Protein AF-A0A2N0NDV8-F1 (afdb_monomer_lite)

Organism: NCBI:txid588596

pLDDT: mean 75.27, std 18.71, range [31.16, 94.56]

Radius of gyration: 21.42 Å; chains: 1; bounding box: 31×29×76 Å

Sequence (105 aa):
MKSHPLLALIISIIFSLIAFMSPIEGHTVWIHNKLEWGTWAGVDAITEDGKKITSNWSISHKGFHLTIPDDTSSYYLHFGLISFEEELFDISKRIHLLIFFDRII

Structure (mmCIF, N/CA/C/O backbone):
data_AF-A0A2N0NDV8-F1
#
_entry.id   AF-A0A2N0NDV8-F1
#
loop_
_atom_site.group_PDB
_atom_site.id
_atom_site.type_symbol
_atom_site.label_atom_id
_atom_site.label_alt_id
_atom_site.label_comp_id
_atom_site.label_asym_id
_atom_site.label_entity_id
_atom_site.label_seq_id
_atom_site.pdbx_PDB_ins_code
_atom_site.Cartn_x
_atom_site.Cartn_y
_atom_site.Cartn_z
_atom_site.occupancy
_atom_site.B_iso_or_equiv
_atom_site.auth_seq_id
_atom_site.auth_comp_id
_atom_site.auth_asym_id
_atom_site.auth_atom_id
_atom_site.pdbx_PDB_model_num
ATOM 1 N N . MET A 1 1 ? -5.429 -13.845 50.433 1.00 52.50 1 MET A N 1
ATOM 2 C CA . MET A 1 1 ? -4.326 -13.476 49.516 1.00 52.50 1 MET A CA 1
ATOM 3 C C . MET A 1 1 ? -4.256 -11.958 49.477 1.00 52.50 1 MET A C 1
ATOM 5 O O . MET A 1 1 ? -5.271 -11.345 49.182 1.00 52.50 1 MET A O 1
ATOM 9 N N . LYS A 1 2 ? -3.138 -11.339 49.878 1.00 59.84 2 LYS A N 1
ATOM 10 C CA . LYS A 1 2 ? -3.002 -9.875 49.821 1.00 59.84 2 LYS A CA 1
ATOM 11 C C . LYS A 1 2 ? -2.878 -9.478 48.349 1.00 59.84 2 LYS A C 1
ATOM 13 O O . LYS A 1 2 ? -1.957 -9.935 47.680 1.00 59.84 2 LYS A O 1
ATOM 18 N N . SER A 1 3 ? -3.818 -8.689 47.838 1.00 63.88 3 SER A N 1
ATOM 19 C CA . SER A 1 3 ? -3.697 -8.095 46.508 1.00 63.88 3 SER A CA 1
ATOM 20 C C . SER A 1 3 ? -2.460 -7.201 46.496 1.00 63.88 3 SER A C 1
ATOM 22 O O . SER A 1 3 ? -2.353 -6.309 47.335 1.00 63.88 3 SER A O 1
ATOM 24 N N . HIS A 1 4 ? -1.523 -7.443 45.580 1.00 79.94 4 HIS A N 1
ATOM 25 C CA . HIS A 1 4 ? -0.395 -6.545 45.350 1.00 79.94 4 HIS A CA 1
ATOM 26 C C . HIS A 1 4 ? -0.859 -5.430 44.404 1.00 79.94 4 HIS A C 1
ATOM 28 O O . HIS A 1 4 ? -0.946 -5.674 43.200 1.00 79.94 4 HIS A O 1
ATOM 34 N N . PRO A 1 5 ? -1.166 -4.216 44.900 1.00 82.06 5 PRO A N 1
ATOM 35 C CA . PRO A 1 5 ? -1.696 -3.135 44.064 1.00 82.06 5 PRO A CA 1
ATOM 36 C C . PRO A 1 5 ? -0.733 -2.759 42.928 1.00 82.06 5 PRO A C 1
ATOM 38 O O . PRO A 1 5 ? -1.169 -2.423 41.833 1.00 82.06 5 PRO A O 1
ATOM 41 N N . LEU A 1 6 ? 0.575 -2.915 43.160 1.00 85.69 6 LEU A N 1
ATOM 42 C CA . LEU A 1 6 ? 1.612 -2.734 42.146 1.00 85.69 6 LEU A CA 1
ATOM 43 C C . LEU A 1 6 ? 1.479 -3.735 40.987 1.00 85.69 6 LEU A C 1
ATOM 45 O O . LEU A 1 6 ? 1.608 -3.358 39.828 1.00 85.69 6 LEU A O 1
ATOM 49 N N . LEU A 1 7 ? 1.188 -5.004 41.293 1.00 85.19 7 LEU A N 1
ATOM 50 C CA . LEU A 1 7 ? 1.015 -6.050 40.285 1.00 85.19 7 LEU A CA 1
ATOM 51 C C . LEU A 1 7 ? -0.230 -5.776 39.432 1.00 85.19 7 LEU A C 1
ATOM 53 O O . LEU A 1 7 ? -0.170 -5.874 38.212 1.00 85.19 7 LEU A O 1
ATOM 57 N N . ALA A 1 8 ? -1.336 -5.380 40.067 1.00 87.44 8 ALA A N 1
ATOM 58 C CA . ALA A 1 8 ? -2.566 -5.018 39.364 1.00 87.44 8 ALA A CA 1
ATOM 59 C C . ALA A 1 8 ? -2.364 -3.810 38.430 1.00 87.44 8 ALA A C 1
ATOM 61 O O . ALA A 1 8 ? -2.862 -3.811 37.306 1.00 87.44 8 ALA A O 1
ATOM 62 N N . LEU A 1 9 ? -1.586 -2.813 38.866 1.00 90.75 9 LEU A N 1
ATOM 63 C CA . LEU A 1 9 ? -1.233 -1.654 38.048 1.00 90.75 9 LEU A CA 1
ATOM 64 C C . LEU A 1 9 ? -0.372 -2.046 36.839 1.00 90.75 9 LEU A C 1
ATOM 66 O O . LEU A 1 9 ? -0.686 -1.647 35.723 1.00 90.75 9 LEU A O 1
ATOM 70 N N . ILE A 1 10 ? 0.671 -2.859 37.043 1.00 92.38 10 ILE A N 1
ATOM 71 C CA . ILE A 1 10 ? 1.532 -3.351 35.954 1.00 92.38 10 ILE A CA 1
ATOM 72 C C . ILE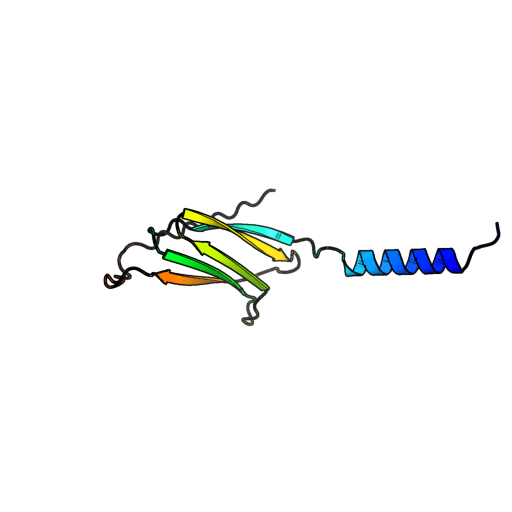 A 1 10 ? 0.703 -4.122 34.921 1.00 92.38 10 ILE A C 1
ATOM 74 O O . ILE A 1 10 ? 0.834 -3.877 33.725 1.00 92.38 10 ILE A O 1
ATOM 78 N N . ILE A 1 11 ? -0.184 -5.010 35.374 1.00 90.38 11 ILE A N 1
ATOM 79 C CA . ILE A 1 11 ? -1.063 -5.784 34.490 1.00 90.38 11 ILE A CA 1
ATOM 80 C C . ILE A 1 11 ? -1.986 -4.853 33.689 1.00 90.38 11 ILE A C 1
ATOM 82 O O . ILE A 1 11 ? -2.095 -5.007 32.476 1.00 90.38 11 ILE A O 1
ATOM 86 N N . SER A 1 12 ? -2.599 -3.856 34.333 1.00 88.50 12 SER A N 1
ATOM 87 C CA . SER A 1 12 ? -3.465 -2.871 33.666 1.00 88.50 12 SER A CA 1
ATOM 88 C C . SER A 1 12 ? -2.724 -2.060 32.592 1.00 88.50 12 SER A C 1
ATOM 90 O O . SER A 1 12 ? -3.243 -1.852 31.493 1.00 88.50 12 SER A O 1
ATOM 92 N N . ILE A 1 13 ? -1.477 -1.662 32.870 1.00 88.75 13 ILE A N 1
ATOM 93 C CA . ILE A 1 13 ? -0.610 -0.963 31.910 1.00 88.75 13 ILE A CA 1
ATOM 94 C C . ILE A 1 13 ? -0.304 -1.866 30.711 1.00 88.75 13 ILE A C 1
ATOM 96 O O . ILE A 1 13 ? -0.463 -1.429 29.575 1.00 88.75 13 ILE A O 1
ATOM 100 N N . ILE A 1 14 ? 0.071 -3.128 30.945 1.00 87.31 14 ILE A N 1
ATOM 101 C CA . ILE A 1 14 ? 0.359 -4.095 29.874 1.00 87.31 14 ILE A CA 1
ATOM 102 C C . ILE A 1 14 ? -0.874 -4.316 28.990 1.00 87.31 14 ILE A C 1
ATOM 104 O O . ILE A 1 14 ? -0.756 -4.247 27.771 1.00 87.31 14 ILE A O 1
ATOM 108 N N . PHE A 1 15 ? -2.060 -4.517 29.573 1.00 83.62 15 PHE A N 1
ATOM 109 C CA . PHE A 1 15 ? -3.298 -4.668 28.799 1.00 83.62 15 PHE A CA 1
ATOM 110 C C . PHE A 1 15 ? -3.641 -3.416 27.988 1.00 83.62 15 PHE A C 1
ATOM 112 O O . PHE A 1 15 ? -4.051 -3.535 26.837 1.00 83.62 15 PHE A O 1
ATOM 119 N N . SER A 1 16 ? -3.429 -2.225 28.550 1.00 82.62 16 SER A N 1
ATOM 120 C CA . SER A 1 16 ? -3.651 -0.960 27.840 1.00 82.62 16 SER A CA 1
ATOM 121 C C . SER A 1 16 ? -2.671 -0.781 26.675 1.00 82.62 16 SER A C 1
ATOM 123 O O . SER A 1 16 ? -3.069 -0.334 25.604 1.00 82.62 16 SER A O 1
ATOM 125 N N . LEU A 1 17 ? -1.407 -1.180 26.854 1.00 76.50 17 LEU A N 1
ATOM 126 C CA . LEU A 1 17 ? -0.395 -1.189 25.794 1.00 76.50 17 LEU A CA 1
ATOM 127 C C . LEU A 1 17 ? -0.728 -2.195 24.694 1.00 76.50 17 LEU A C 1
ATOM 129 O O . LEU A 1 17 ? -0.622 -1.841 23.530 1.00 76.50 17 LEU A O 1
ATOM 133 N N . ILE A 1 18 ? -1.163 -3.409 25.035 1.00 73.38 18 ILE A N 1
ATOM 134 C CA . ILE A 1 18 ? -1.574 -4.419 24.047 1.00 73.38 18 ILE A CA 1
ATOM 135 C C . ILE A 1 18 ? -2.822 -3.963 23.287 1.00 73.38 18 ILE A C 1
ATOM 137 O O . ILE A 1 18 ? -2.881 -4.154 22.083 1.00 73.38 18 ILE A O 1
ATOM 141 N N . ALA A 1 19 ? -3.794 -3.334 23.951 1.00 62.78 19 ALA A N 1
ATOM 142 C CA . ALA A 1 19 ? -4.979 -2.787 23.290 1.00 62.78 19 ALA A CA 1
ATOM 143 C C . ALA A 1 19 ? -4.638 -1.602 22.369 1.00 62.78 19 ALA A C 1
ATOM 145 O O . ALA A 1 19 ? -5.198 -1.486 21.286 1.00 62.78 19 ALA A O 1
ATOM 146 N N . PHE A 1 20 ? -3.690 -0.747 22.768 1.00 62.97 20 PHE A N 1
ATOM 147 C CA . PHE A 1 20 ? -3.200 0.367 21.949 1.00 62.97 20 PHE A CA 1
ATOM 148 C C . PHE A 1 20 ? -2.315 -0.094 20.782 1.00 62.97 20 PHE A C 1
ATOM 150 O O . PHE A 1 20 ? -2.356 0.481 19.701 1.00 62.97 20 PHE A O 1
ATOM 157 N N . MET A 1 21 ? -1.511 -1.133 21.004 1.00 57.72 21 MET A N 1
ATOM 158 C CA . MET A 1 21 ? -0.674 -1.779 19.995 1.00 57.72 21 MET A CA 1
ATOM 159 C C . MET A 1 21 ? -1.408 -2.885 19.246 1.00 57.72 21 MET A C 1
ATOM 161 O O . MET A 1 21 ? -0.765 -3.561 18.442 1.00 57.72 21 MET A O 1
ATOM 165 N N . SER A 1 22 ? -2.704 -3.098 19.519 1.00 48.59 22 SER A N 1
ATOM 166 C CA . SER A 1 22 ? -3.503 -4.063 18.779 1.00 48.59 22 SER A CA 1
ATOM 167 C C . SER A 1 22 ? -3.312 -3.690 17.323 1.00 48.59 22 SER A C 1
ATOM 169 O O . SER A 1 22 ? -3.652 -2.559 16.958 1.00 48.59 22 SER A O 1
ATOM 171 N N . PRO A 1 23 ? -2.702 -4.567 16.507 1.00 54.75 23 PRO A N 1
ATOM 172 C CA . PRO A 1 23 ? -2.656 -4.323 15.087 1.00 54.75 23 PRO A CA 1
ATOM 173 C C . PRO A 1 23 ? -4.106 -4.078 14.706 1.00 54.75 23 PRO A C 1
ATOM 175 O O . PRO A 1 23 ? -4.979 -4.861 15.088 1.00 54.75 23 PRO A O 1
ATOM 178 N N . ILE A 1 24 ? -4.382 -2.953 14.058 1.00 57.25 24 ILE A N 1
ATOM 179 C CA . ILE A 1 24 ? -5.622 -2.867 13.307 1.00 57.25 24 ILE A CA 1
ATOM 180 C C . ILE A 1 24 ? -5.491 -4.040 12.340 1.00 57.25 24 ILE A C 1
ATOM 182 O O . ILE A 1 24 ? -4.579 -4.035 11.508 1.00 57.25 24 ILE A O 1
ATOM 186 N N . GLU A 1 25 ? -6.256 -5.109 12.589 1.00 69.06 25 GLU A N 1
ATOM 187 C CA . GLU A 1 25 ? -6.278 -6.264 11.703 1.00 69.06 25 GLU A CA 1
ATOM 188 C C . GLU A 1 25 ? -6.529 -5.708 10.302 1.00 69.06 25 GLU A C 1
ATOM 190 O O . GLU A 1 25 ? -7.307 -4.769 10.101 1.00 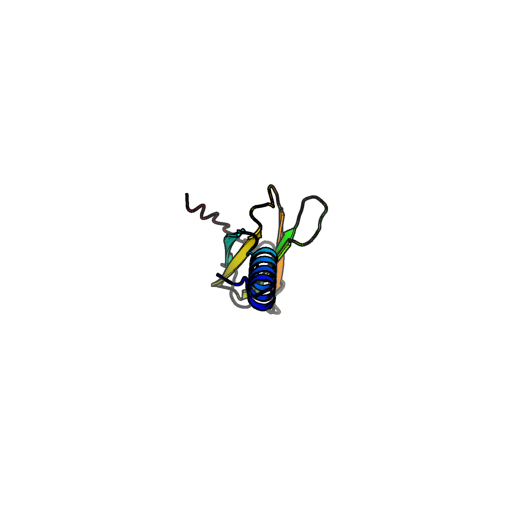69.06 25 GLU A O 1
ATOM 195 N N . GLY A 1 26 ? -5.688 -6.138 9.377 1.00 77.19 26 GLY A N 1
ATOM 196 C CA . GLY A 1 26 ? -5.612 -5.557 8.059 1.00 77.19 26 GLY A CA 1
ATOM 197 C C . GLY A 1 26 ? -5.208 -6.630 7.079 1.00 77.19 26 GLY A C 1
ATOM 198 O O . GLY A 1 26 ? -4.330 -7.453 7.356 1.00 77.19 26 GLY A O 1
ATOM 199 N N . HIS A 1 27 ? -5.838 -6.612 5.918 1.00 84.94 27 HIS A N 1
ATOM 200 C CA . HIS A 1 27 ? -5.505 -7.491 4.816 1.00 84.94 27 HIS A CA 1
ATOM 201 C C . HIS A 1 27 ? -4.414 -6.878 3.939 1.00 84.94 27 HIS A C 1
ATOM 203 O O . HIS A 1 27 ? -4.200 -5.662 3.888 1.00 84.94 27 HIS A O 1
ATOM 209 N N . THR A 1 28 ? -3.699 -7.739 3.222 1.00 88.25 28 THR A N 1
ATOM 210 C CA . THR A 1 28 ? -2.683 -7.312 2.265 1.00 88.25 28 THR A CA 1
ATOM 211 C C . THR A 1 28 ? -3.208 -7.411 0.840 1.00 88.25 28 THR A C 1
ATOM 213 O O . THR A 1 28 ? -3.861 -8.376 0.453 1.00 88.25 28 THR A O 1
ATOM 216 N N . VAL A 1 29 ? -2.898 -6.399 0.036 1.00 85.12 29 VAL A N 1
ATOM 217 C CA . VAL A 1 29 ? -3.123 -6.393 -1.411 1.00 85.12 29 VAL A CA 1
ATOM 218 C C . VAL A 1 29 ? -1.767 -6.480 -2.087 1.00 85.12 29 VAL A C 1
ATOM 220 O O . VAL A 1 29 ? -0.904 -5.627 -1.871 1.00 85.12 29 VAL A O 1
ATOM 223 N N . TRP A 1 30 ? -1.562 -7.512 -2.899 1.00 90.31 30 TRP A N 1
ATOM 224 C CA . TRP A 1 30 ? -0.317 -7.694 -3.632 1.00 90.31 30 TRP A CA 1
ATOM 225 C C . TRP A 1 30 ? -0.372 -7.003 -4.997 1.00 90.31 30 TRP A C 1
ATOM 227 O O . TRP A 1 30 ? -1.187 -7.328 -5.861 1.00 90.31 30 TRP A O 1
ATOM 237 N N . ILE A 1 31 ? 0.526 -6.044 -5.204 1.00 86.25 31 ILE A N 1
ATOM 238 C CA . ILE A 1 31 ? 0.667 -5.310 -6.457 1.00 86.25 31 ILE A CA 1
ATOM 239 C C . ILE A 1 31 ? 1.815 -5.920 -7.253 1.00 86.25 31 ILE A C 1
ATOM 241 O O . ILE A 1 31 ? 2.979 -5.870 -6.850 1.00 86.25 31 ILE A O 1
ATOM 245 N N . HIS A 1 32 ? 1.498 -6.473 -8.422 1.00 86.19 32 HIS A N 1
ATOM 246 C CA . HIS A 1 32 ? 2.505 -6.953 -9.361 1.00 86.19 32 HIS A CA 1
ATOM 247 C C . HIS A 1 32 ? 2.984 -5.810 -10.259 1.00 86.19 32 HIS A C 1
ATOM 249 O O . HIS A 1 32 ? 2.278 -5.402 -11.181 1.00 86.19 32 HIS A O 1
ATOM 255 N N . ASN A 1 33 ? 4.219 -5.349 -10.065 1.00 83.75 33 ASN A N 1
ATOM 256 C CA . ASN A 1 33 ? 4.860 -4.461 -11.028 1.00 83.75 33 ASN A CA 1
ATOM 257 C C . ASN A 1 33 ? 5.465 -5.287 -12.173 1.00 83.75 33 ASN A C 1
ATOM 259 O O . ASN A 1 33 ? 6.511 -5.916 -12.016 1.00 83.75 33 ASN A O 1
ATOM 263 N N . LYS A 1 34 ? 4.793 -5.309 -13.325 1.00 85.50 34 LYS A N 1
ATOM 264 C CA . LYS A 1 34 ? 5.260 -5.981 -14.553 1.00 85.50 34 LYS A CA 1
ATOM 265 C C . LYS A 1 34 ? 5.697 -4.995 -15.637 1.00 85.50 34 LYS A C 1
ATOM 267 O O . LYS A 1 34 ? 5.731 -5.363 -16.806 1.00 85.50 34 LYS A O 1
ATOM 272 N N . LEU A 1 35 ? 5.961 -3.753 -15.251 1.00 81.00 35 LEU A N 1
ATOM 273 C CA . LEU A 1 35 ? 6.379 -2.707 -16.172 1.00 81.00 35 LEU A CA 1
ATOM 274 C C . LEU A 1 35 ? 7.783 -2.984 -16.707 1.00 81.00 35 LEU A C 1
ATOM 276 O O . LEU A 1 35 ? 8.523 -3.782 -16.131 1.00 81.00 35 LEU A O 1
ATOM 280 N N . GLU A 1 36 ? 8.110 -2.311 -17.808 1.00 81.12 36 GLU A N 1
ATOM 281 C CA . GLU A 1 36 ? 9.400 -2.417 -18.488 1.00 81.12 36 GLU A CA 1
ATOM 282 C C . GLU A 1 36 ? 10.572 -2.088 -17.558 1.00 81.12 36 GLU A C 1
ATOM 284 O O . GLU A 1 36 ? 10.429 -1.341 -16.583 1.00 81.12 36 GLU A O 1
ATOM 289 N N . TRP A 1 37 ? 11.744 -2.642 -17.867 1.00 81.31 37 TRP A N 1
ATOM 290 C CA . TRP A 1 37 ? 12.970 -2.383 -17.115 1.00 81.31 37 TRP A CA 1
ATOM 291 C C . TRP A 1 37 ? 13.269 -0.883 -17.002 1.00 81.31 37 TRP A C 1
ATOM 293 O O . TRP A 1 37 ? 12.961 -0.102 -17.891 1.00 81.31 37 TRP A O 1
ATOM 303 N N . GLY A 1 38 ? 13.855 -0.469 -15.875 1.00 79.38 38 GLY A N 1
ATOM 304 C CA . GLY A 1 38 ? 14.184 0.943 -15.636 1.00 79.38 38 GLY A CA 1
ATOM 305 C C . GLY A 1 38 ? 13.001 1.805 -15.178 1.00 79.38 38 GLY A C 1
ATOM 306 O O . GLY A 1 38 ? 13.183 2.992 -14.903 1.00 79.38 38 GLY A O 1
ATOM 307 N N . THR A 1 39 ? 11.811 1.216 -15.020 1.00 78.62 39 THR A N 1
ATOM 308 C CA . THR A 1 39 ? 10.631 1.899 -14.476 1.00 78.62 39 THR A CA 1
ATOM 309 C C . THR A 1 39 ? 10.429 1.625 -12.989 1.00 78.62 39 THR A C 1
ATOM 311 O O . THR A 1 39 ? 10.804 0.579 -12.452 1.00 78.62 39 THR A O 1
ATOM 314 N N . TRP A 1 40 ? 9.837 2.592 -12.299 1.00 85.62 40 TRP A N 1
ATOM 315 C CA . TRP A 1 40 ? 9.430 2.514 -10.902 1.00 85.62 40 TRP A CA 1
ATOM 316 C C . TRP A 1 40 ? 7.935 2.780 -10.831 1.00 85.62 40 TRP A C 1
ATOM 318 O O . TRP A 1 40 ? 7.442 3.722 -11.453 1.00 85.62 40 TRP A O 1
ATOM 328 N N . ALA A 1 41 ? 7.218 1.966 -10.062 1.00 86.31 41 ALA A N 1
ATOM 329 C CA . ALA A 1 41 ? 5.792 2.147 -9.840 1.00 86.31 41 ALA A CA 1
ATOM 330 C C . ALA A 1 41 ? 5.483 2.213 -8.354 1.00 86.31 41 ALA A C 1
ATOM 332 O O . ALA A 1 41 ? 5.948 1.378 -7.574 1.00 86.31 41 ALA A O 1
ATOM 333 N N . GLY A 1 42 ? 4.674 3.199 -7.990 1.00 89.94 42 GLY A N 1
ATOM 334 C CA . GLY A 1 42 ? 4.127 3.376 -6.657 1.00 89.94 42 GLY A CA 1
ATOM 335 C C . GLY A 1 42 ? 2.612 3.322 -6.684 1.00 89.94 42 GLY A C 1
ATOM 336 O O . GLY A 1 42 ? 1.980 3.671 -7.683 1.00 89.94 42 GLY A O 1
ATOM 337 N N . VAL A 1 43 ? 2.036 2.879 -5.575 1.00 90.75 43 VAL A N 1
ATOM 338 C CA . VAL A 1 43 ? 0.595 2.928 -5.357 1.00 90.75 43 VAL A CA 1
ATOM 339 C C . VAL A 1 43 ? 0.319 3.565 -4.013 1.00 90.75 43 VAL A C 1
ATOM 341 O O . VAL A 1 43 ? 0.875 3.142 -2.998 1.00 90.75 43 VAL A O 1
ATOM 344 N N . ASP A 1 44 ? -0.572 4.548 -4.023 1.00 92.88 44 ASP A N 1
ATOM 345 C CA . ASP A 1 44 ? -1.216 5.077 -2.831 1.00 92.88 44 ASP A CA 1
ATOM 346 C C . ASP A 1 44 ? -2.616 4.465 -2.719 1.00 92.88 44 ASP A C 1
ATOM 348 O O . ASP A 1 44 ? -3.411 4.541 -3.658 1.00 92.88 44 ASP A O 1
ATOM 352 N N . ALA A 1 45 ? -2.936 3.878 -1.568 1.00 92.19 45 ALA A N 1
ATOM 353 C CA . ALA A 1 45 ? -4.321 3.598 -1.212 1.00 92.19 45 ALA A CA 1
ATOM 354 C C . ALA A 1 45 ? -4.904 4.850 -0.556 1.00 92.19 45 ALA A C 1
ATOM 356 O O . ALA A 1 45 ? -4.321 5.372 0.401 1.00 92.19 45 ALA A O 1
ATOM 357 N N . ILE A 1 46 ? -6.030 5.337 -1.068 1.00 93.56 46 ILE A N 1
ATOM 358 C CA . ILE A 1 46 ? -6.686 6.552 -0.584 1.00 93.56 46 ILE A CA 1
ATOM 359 C C . ILE A 1 46 ? -8.164 6.293 -0.289 1.00 93.56 46 ILE A C 1
ATOM 361 O O . ILE A 1 46 ? -8.819 5.516 -0.980 1.00 93.56 46 ILE A O 1
ATOM 365 N N . THR A 1 47 ? -8.697 6.947 0.732 1.00 90.62 47 THR A N 1
ATOM 366 C CA . THR A 1 47 ? -10.131 6.961 1.041 1.00 90.62 47 THR A CA 1
ATOM 367 C C . THR A 1 47 ? -10.915 7.751 -0.010 1.00 90.62 47 THR A C 1
ATOM 369 O O . THR A 1 47 ? -10.346 8.479 -0.827 1.00 90.62 47 THR A O 1
ATOM 372 N N . GLU A 1 48 ? -12.245 7.658 0.030 1.00 87.75 48 GLU A N 1
ATOM 373 C CA . GLU A 1 48 ? -13.113 8.411 -0.885 1.00 87.75 48 GLU A CA 1
ATOM 374 C C . GLU A 1 48 ? -12.992 9.936 -0.738 1.00 87.75 48 GLU A C 1
ATOM 376 O O . GLU A 1 48 ? -13.125 10.658 -1.724 1.00 87.75 48 GLU A O 1
ATOM 381 N N . ASP A 1 49 ? -12.671 10.431 0.461 1.00 90.88 49 ASP A N 1
ATOM 382 C CA . ASP A 1 49 ? -12.377 11.848 0.723 1.00 90.88 49 ASP A CA 1
ATOM 383 C C . ASP A 1 49 ? -10.922 12.242 0.390 1.00 90.88 49 ASP A C 1
ATOM 385 O O . ASP A 1 49 ? -10.499 13.362 0.676 1.00 90.88 49 ASP A O 1
ATOM 389 N N . GLY A 1 50 ? -10.153 11.340 -0.230 1.00 87.50 50 GLY A N 1
ATOM 390 C CA . GLY A 1 50 ? -8.807 11.598 -0.746 1.00 87.50 50 GLY A CA 1
ATOM 391 C C . GLY A 1 50 ? -7.688 11.519 0.293 1.00 87.50 50 GLY A C 1
ATOM 392 O O . GLY A 1 50 ? -6.561 11.928 0.004 1.00 87.50 50 GLY A O 1
ATOM 393 N N . LYS A 1 51 ? -7.948 11.005 1.500 1.00 91.31 51 LYS A N 1
ATOM 394 C CA . LYS A 1 51 ? -6.905 10.816 2.516 1.00 91.31 51 LYS A CA 1
ATOM 395 C C . LYS A 1 51 ? -6.104 9.560 2.227 1.00 91.31 51 LYS A C 1
ATOM 397 O O . LYS A 1 51 ? -6.647 8.500 1.937 1.00 91.31 51 LYS A O 1
ATOM 402 N N . LYS A 1 52 ? -4.788 9.669 2.368 1.00 92.69 52 LYS A N 1
ATOM 403 C CA . LYS A 1 52 ? -3.873 8.543 2.208 1.00 92.69 52 LYS A CA 1
ATOM 404 C C . LYS A 1 52 ? -4.000 7.562 3.372 1.00 92.69 52 LYS A C 1
ATOM 406 O O . LYS A 1 52 ? -3.845 7.951 4.526 1.00 92.69 52 LYS A O 1
ATOM 411 N N . ILE A 1 53 ? -4.234 6.298 3.036 1.00 92.50 53 ILE A N 1
ATOM 412 C CA . ILE A 1 53 ? -4.278 5.159 3.958 1.00 92.50 53 ILE A CA 1
ATOM 413 C C . ILE A 1 53 ? -2.875 4.567 4.078 1.00 92.50 53 ILE A C 1
ATOM 415 O O . ILE A 1 53 ? -2.296 4.503 5.157 1.00 92.50 53 ILE A O 1
ATOM 419 N N . THR A 1 54 ? -2.303 4.158 2.945 1.00 92.62 54 THR A N 1
ATOM 420 C CA . THR A 1 54 ? -0.977 3.539 2.875 1.00 92.62 54 THR A CA 1
ATOM 421 C C . THR A 1 54 ? -0.347 3.784 1.511 1.00 92.62 54 THR A C 1
ATOM 423 O O . THR A 1 54 ? -1.010 4.229 0.572 1.00 92.62 54 THR A O 1
ATOM 426 N N . SER A 1 55 ? 0.944 3.499 1.394 1.00 93.75 55 SER A N 1
ATOM 427 C CA . SER A 1 55 ? 1.634 3.506 0.112 1.00 93.75 55 SER A CA 1
ATOM 428 C C . SER A 1 55 ? 2.827 2.597 0.101 1.00 93.75 55 SER A C 1
ATOM 430 O O . SER A 1 55 ? 3.538 2.490 1.102 1.00 93.75 55 SER A O 1
ATOM 432 N N . ASN A 1 56 ? 3.112 2.053 -1.067 1.00 94.56 56 ASN A N 1
ATOM 433 C CA . ASN A 1 56 ? 4.336 1.320 -1.299 1.00 94.56 56 ASN A CA 1
ATOM 434 C C . ASN A 1 56 ? 4.699 1.385 -2.785 1.00 94.56 56 ASN A C 1
ATOM 436 O O . ASN A 1 56 ? 3.905 1.836 -3.615 1.00 94.56 56 ASN A O 1
ATOM 440 N N . TRP A 1 57 ? 5.921 0.997 -3.115 1.00 93.38 57 TRP A N 1
ATOM 441 C CA . TRP A 1 57 ? 6.444 1.083 -4.468 1.00 93.38 57 TRP A CA 1
ATOM 442 C C . TRP A 1 57 ? 7.481 -0.003 -4.722 1.00 93.38 57 TRP A C 1
ATOM 444 O O . TRP A 1 57 ? 7.975 -0.672 -3.814 1.00 93.38 57 TRP A O 1
ATOM 454 N N . SER A 1 58 ? 7.811 -0.185 -5.991 1.00 92.00 58 SER A N 1
ATOM 455 C CA . SER A 1 58 ? 8.861 -1.099 -6.423 1.00 92.00 58 SER A CA 1
ATOM 456 C C . SER A 1 58 ? 9.431 -0.682 -7.771 1.00 92.00 58 SER A C 1
ATOM 458 O O . SER A 1 58 ? 8.771 -0.013 -8.569 1.00 92.00 58 SER A O 1
ATOM 460 N N . ILE A 1 59 ? 10.647 -1.139 -8.044 1.00 90.00 59 ILE A N 1
ATOM 461 C CA . ILE A 1 59 ? 11.192 -1.153 -9.398 1.00 90.00 59 ILE A CA 1
ATOM 462 C C . ILE A 1 59 ? 10.512 -2.245 -10.242 1.00 90.00 59 ILE A C 1
ATOM 464 O O . ILE A 1 59 ? 9.983 -3.222 -9.706 1.00 90.00 59 ILE A O 1
ATOM 468 N N . SER A 1 60 ? 10.542 -2.082 -11.561 1.00 85.56 60 SER A N 1
ATOM 469 C CA . SER A 1 60 ? 10.092 -3.042 -12.573 1.00 85.56 60 SER A CA 1
ATOM 470 C C . SER A 1 60 ? 10.384 -4.501 -12.209 1.00 85.56 60 SER A C 1
ATOM 472 O O . SER A 1 60 ? 11.486 -4.842 -11.767 1.00 85.56 60 SER A O 1
ATOM 474 N N . HIS A 1 61 ? 9.405 -5.377 -12.440 1.00 86.88 61 HIS A N 1
ATOM 475 C CA . HIS A 1 61 ? 9.468 -6.820 -12.174 1.00 86.88 61 HIS A CA 1
ATOM 476 C C . HIS A 1 61 ? 9.622 -7.222 -10.695 1.00 86.88 61 HIS A C 1
ATOM 478 O O . HIS A 1 61 ? 9.877 -8.394 -10.397 1.00 86.88 61 HIS A O 1
ATOM 484 N N . LYS A 1 62 ? 9.431 -6.294 -9.750 1.00 90.88 62 LYS A N 1
ATOM 485 C CA . LYS A 1 62 ? 9.322 -6.583 -8.312 1.00 90.88 62 LYS A CA 1
ATOM 486 C C . LYS A 1 62 ? 7.916 -6.240 -7.832 1.00 90.88 62 LYS A C 1
ATOM 488 O O . LYS A 1 62 ? 7.445 -5.150 -8.077 1.00 90.88 62 LYS A O 1
ATOM 493 N N . GLY A 1 63 ? 7.216 -7.155 -7.169 1.00 87.88 63 GLY A N 1
ATOM 494 C CA . GLY A 1 63 ? 5.926 -6.819 -6.556 1.00 87.88 63 GLY A CA 1
ATOM 495 C C . GLY A 1 63 ? 6.086 -6.200 -5.167 1.00 87.88 63 GLY A C 1
ATOM 496 O O . GLY A 1 63 ? 7.176 -6.229 -4.591 1.00 87.88 63 GLY A O 1
ATOM 497 N N . PHE A 1 64 ? 4.995 -5.672 -4.619 1.00 90.44 64 PHE A N 1
ATOM 498 C CA . PHE A 1 64 ? 4.940 -5.160 -3.249 1.00 90.44 64 PHE A CA 1
ATOM 499 C C . PHE A 1 64 ? 3.546 -5.319 -2.639 1.00 90.44 64 PHE A C 1
ATOM 501 O O . PHE A 1 64 ? 2.545 -5.357 -3.350 1.00 90.44 64 PHE A O 1
ATOM 508 N N . HIS A 1 65 ? 3.484 -5.401 -1.309 1.00 91.00 65 HIS A N 1
ATOM 509 C CA . HIS A 1 65 ? 2.221 -5.444 -0.574 1.00 91.00 65 HIS A CA 1
ATOM 510 C C . HIS A 1 65 ? 1.811 -4.037 -0.134 1.00 91.00 65 HIS A C 1
ATOM 512 O O . HIS A 1 65 ? 2.650 -3.250 0.319 1.00 91.00 65 HIS A O 1
ATOM 518 N N . LE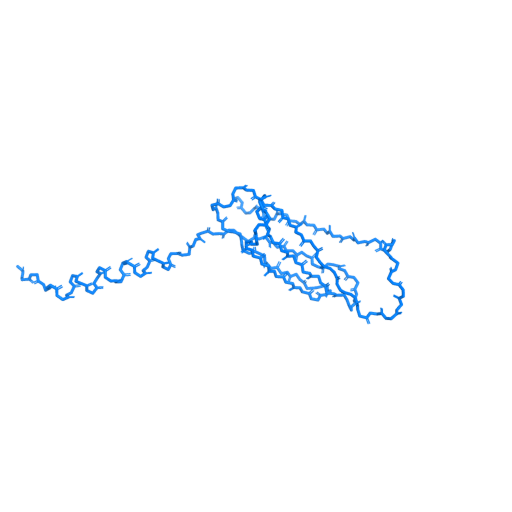U A 1 66 ? 0.516 -3.757 -0.218 1.00 89.88 66 LEU A N 1
ATOM 519 C CA . LEU A 1 66 ? -0.153 -2.694 0.522 1.00 89.88 66 LEU A CA 1
ATOM 520 C C . LEU A 1 66 ? -0.916 -3.331 1.679 1.00 89.88 66 LEU A C 1
ATOM 522 O O . LEU A 1 66 ? -1.643 -4.295 1.462 1.00 89.88 66 LEU A O 1
ATOM 526 N N . THR A 1 67 ? -0.763 -2.798 2.885 1.00 90.44 67 THR A N 1
ATOM 527 C CA . THR A 1 67 ? -1.559 -3.219 4.045 1.00 90.44 67 THR A CA 1
ATOM 528 C C . THR A 1 67 ? -2.741 -2.275 4.193 1.00 90.44 67 THR A C 1
ATOM 530 O O . THR A 1 67 ? -2.538 -1.078 4.408 1.00 90.44 67 THR A O 1
ATOM 533 N N . ILE A 1 68 ? -3.952 -2.807 4.060 1.00 88.62 68 ILE A N 1
ATOM 534 C CA . ILE A 1 68 ? -5.201 -2.060 4.184 1.00 88.62 68 ILE A CA 1
ATOM 535 C C . ILE A 1 68 ? -5.846 -2.416 5.528 1.00 88.62 68 ILE A C 1
ATOM 537 O O . ILE A 1 68 ? -6.043 -3.599 5.793 1.00 88.62 68 ILE A O 1
ATOM 541 N N . PRO A 1 69 ? -6.172 -1.428 6.373 1.00 89.00 69 PRO A N 1
ATOM 542 C CA . PRO A 1 69 ? -6.948 -1.656 7.590 1.00 89.00 69 PRO A CA 1
ATOM 543 C C . PRO A 1 69 ? -8.311 -2.304 7.289 1.00 89.00 69 PRO A C 1
ATOM 545 O O . PRO A 1 69 ? -8.997 -1.874 6.361 1.00 89.00 69 PRO A O 1
ATOM 548 N N . ASP A 1 70 ? -8.743 -3.301 8.065 1.00 84.88 70 ASP A N 1
ATOM 549 C CA . ASP A 1 70 ? -10.015 -4.006 7.814 1.00 84.88 70 ASP A CA 1
ATOM 550 C C . ASP A 1 70 ? -11.260 -3.144 8.083 1.00 84.88 70 ASP A C 1
ATOM 552 O O . ASP A 1 70 ? -12.344 -3.437 7.578 1.00 84.88 70 ASP A O 1
ATOM 556 N N . ASP A 1 71 ? -11.114 -2.041 8.821 1.00 85.56 71 ASP A N 1
ATOM 557 C CA . ASP A 1 71 ? -12.159 -1.026 8.992 1.00 85.56 71 ASP A CA 1
ATOM 558 C C . ASP A 1 71 ? -12.332 -0.119 7.754 1.00 85.56 71 ASP A C 1
ATOM 560 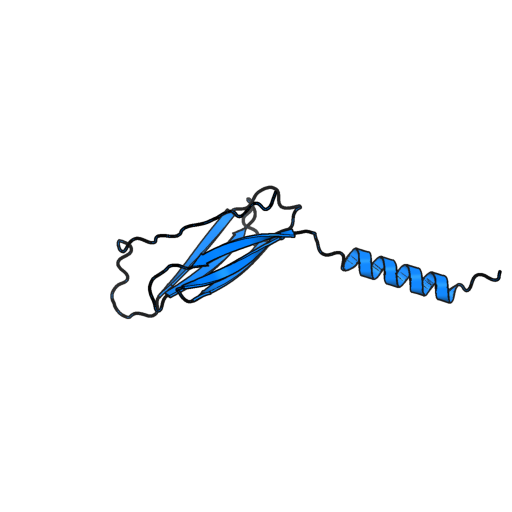O O . ASP A 1 71 ? -13.287 0.662 7.671 1.00 85.56 71 ASP A O 1
ATOM 564 N N . THR A 1 72 ? -11.463 -0.254 6.747 1.00 85.38 72 THR A N 1
ATOM 565 C CA . THR A 1 72 ? -11.570 0.456 5.469 1.00 85.38 72 THR A CA 1
ATOM 566 C C . THR A 1 72 ? -12.496 -0.299 4.512 1.00 85.38 72 THR A C 1
ATOM 568 O O . THR A 1 72 ? -12.078 -1.185 3.768 1.00 85.38 72 THR A O 1
ATOM 571 N N . SER A 1 73 ? -13.775 0.088 4.500 1.00 81.75 73 SER A N 1
ATOM 572 C CA . SER A 1 73 ? -14.799 -0.541 3.645 1.00 81.75 73 SER A CA 1
ATOM 573 C C . SER A 1 73 ? -14.608 -0.312 2.136 1.00 81.75 73 SER A C 1
ATOM 575 O O . SER A 1 73 ? -14.870 -1.216 1.340 1.00 81.75 73 SER A O 1
ATOM 577 N N . SER A 1 74 ? -14.142 0.873 1.735 1.00 87.44 74 SER A N 1
ATOM 578 C CA . SER A 1 74 ? -13.840 1.235 0.348 1.00 87.44 74 SER A CA 1
ATOM 579 C C . SER A 1 74 ? -12.601 2.130 0.280 1.00 87.44 74 SER A C 1
ATOM 581 O O . SER A 1 74 ? -12.341 2.950 1.162 1.00 87.44 74 SER A O 1
ATOM 583 N N . TYR A 1 75 ? -11.810 1.952 -0.776 1.00 89.94 75 TYR A N 1
ATOM 584 C CA . TYR A 1 75 ? -10.634 2.764 -1.069 1.00 89.94 75 TYR A CA 1
ATOM 585 C C . TYR A 1 75 ? -10.357 2.768 -2.573 1.00 89.94 75 TYR A C 1
ATOM 587 O O . TYR A 1 75 ? -10.743 1.853 -3.304 1.00 89.94 75 TYR A O 1
ATOM 595 N N . TYR A 1 76 ? -9.647 3.792 -3.029 1.00 90.38 76 TYR A N 1
ATOM 596 C CA . TYR A 1 76 ? -9.099 3.884 -4.375 1.00 90.38 76 TYR A CA 1
ATOM 597 C C . TYR A 1 76 ? -7.604 3.576 -4.354 1.00 90.38 76 TYR A C 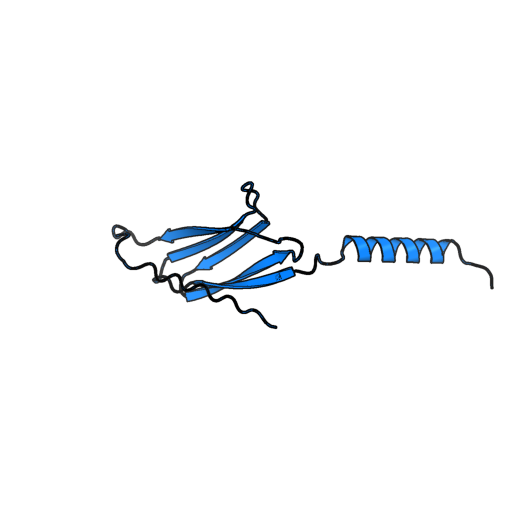1
ATOM 599 O O . TYR A 1 76 ? -6.906 3.884 -3.388 1.00 90.38 76 TYR A O 1
ATOM 607 N N . LEU A 1 77 ? -7.105 2.992 -5.442 1.00 91.19 77 LEU A N 1
ATOM 608 C CA . LEU A 1 77 ? -5.676 2.823 -5.680 1.00 91.19 77 LEU A CA 1
ATOM 609 C C . LEU A 1 77 ? -5.230 3.848 -6.720 1.00 91.19 77 LEU A C 1
ATOM 611 O O . LEU A 1 77 ? -5.680 3.814 -7.866 1.00 91.19 77 LEU A O 1
ATOM 615 N N . HIS A 1 78 ? -4.353 4.760 -6.318 1.00 89.75 78 HIS A N 1
ATOM 616 C CA . HIS A 1 78 ? -3.767 5.764 -7.194 1.00 89.75 78 HIS A CA 1
ATOM 617 C C . HIS A 1 78 ? -2.359 5.329 -7.607 1.00 89.75 78 HIS A C 1
ATOM 619 O O . HIS A 1 78 ? -1.507 5.086 -6.755 1.00 89.75 78 HIS A O 1
ATOM 625 N N . PHE A 1 79 ? -2.128 5.204 -8.915 1.00 85.50 79 PHE A N 1
ATOM 626 C CA . PHE A 1 79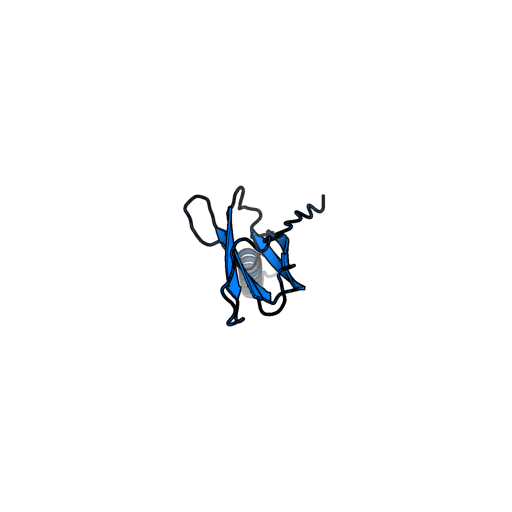 ? -0.896 4.656 -9.481 1.00 85.50 79 PHE A CA 1
ATOM 627 C C . PHE A 1 79 ? 0.021 5.775 -9.976 1.00 85.50 79 PHE A C 1
ATOM 629 O O . PHE A 1 79 ? -0.368 6.568 -10.831 1.00 85.50 79 PHE A O 1
ATOM 636 N N . GLY A 1 80 ? 1.250 5.804 -9.466 1.00 82.62 80 GLY A N 1
ATOM 637 C CA . GLY A 1 80 ? 2.320 6.684 -9.928 1.00 82.62 80 GLY A CA 1
ATOM 638 C C . GLY A 1 80 ? 3.400 5.898 -10.666 1.00 82.62 80 GLY A C 1
ATOM 639 O O . GLY A 1 80 ? 3.771 4.804 -10.238 1.00 82.62 80 GLY A O 1
ATOM 640 N N . LEU A 1 81 ? 3.920 6.465 -11.756 1.00 82.44 81 LEU A N 1
ATOM 641 C CA . LEU A 1 81 ? 4.963 5.860 -12.582 1.00 82.44 81 LEU A CA 1
ATOM 642 C C . LEU A 1 81 ? 6.117 6.841 -12.800 1.00 82.44 81 LEU A C 1
ATOM 644 O O . LEU A 1 81 ? 5.886 8.004 -13.126 1.00 82.44 81 LEU A O 1
ATOM 648 N N . ILE A 1 82 ? 7.349 6.356 -12.669 1.00 74.94 82 ILE A N 1
ATOM 649 C CA . ILE A 1 82 ? 8.569 7.083 -13.033 1.00 74.94 82 ILE A CA 1
ATOM 650 C C . ILE A 1 82 ? 9.386 6.191 -13.972 1.00 74.94 82 ILE A C 1
ATOM 652 O O . ILE A 1 82 ? 9.567 5.006 -13.694 1.00 74.94 82 ILE A O 1
ATOM 656 N N . SER A 1 83 ? 9.882 6.755 -15.072 1.00 70.31 83 SER A N 1
ATOM 657 C CA . SER A 1 83 ? 10.843 6.100 -15.964 1.00 70.31 83 SER A CA 1
ATOM 658 C C . SER A 1 83 ? 12.124 6.918 -16.021 1.00 70.31 83 SER A C 1
ATOM 660 O O . SER A 1 83 ? 12.067 8.148 -16.027 1.00 70.31 83 SER A O 1
ATOM 662 N N . PHE A 1 84 ? 13.263 6.232 -16.055 1.00 63.91 84 PHE A N 1
ATOM 663 C CA . PHE A 1 84 ? 14.586 6.851 -16.152 1.00 63.91 84 PHE A CA 1
ATOM 664 C C . PHE A 1 84 ? 15.238 6.665 -17.533 1.00 63.91 84 PHE A C 1
ATOM 666 O O . PHE A 1 84 ? 16.384 7.067 -17.715 1.00 63.91 84 PHE A O 1
ATOM 673 N N . GLU A 1 85 ? 14.535 6.076 -18.507 1.00 58.91 85 GLU A N 1
ATOM 674 C CA . GLU A 1 85 ? 15.013 6.008 -19.893 1.00 58.91 85 GLU A CA 1
ATOM 675 C C . GLU A 1 85 ? 14.789 7.348 -20.614 1.00 58.91 85 GLU A C 1
ATOM 677 O O . GLU A 1 85 ? 13.680 7.878 -20.636 1.00 58.91 85 GLU A O 1
ATOM 682 N N . GLU A 1 86 ? 15.858 7.891 -21.210 1.00 49.47 86 GLU A N 1
ATOM 683 C CA . GLU A 1 86 ? 15.864 9.135 -22.004 1.00 49.47 86 GLU A CA 1
ATOM 684 C C . GLU A 1 86 ? 15.084 9.032 -23.330 1.00 49.47 86 GLU A C 1
ATOM 686 O O . GLU A 1 86 ? 14.926 10.029 -24.037 1.00 49.47 86 GLU A O 1
ATOM 691 N N . GLU A 1 87 ? 14.567 7.855 -23.688 1.00 48.69 87 GLU A N 1
ATOM 692 C CA . GLU A 1 87 ? 13.679 7.722 -24.837 1.00 48.69 87 GLU A CA 1
ATOM 693 C C . GLU A 1 87 ? 12.261 8.144 -24.463 1.00 48.69 87 GLU A C 1
ATOM 695 O O . GLU A 1 87 ? 11.627 7.568 -23.580 1.00 48.69 87 GLU A O 1
ATOM 700 N N . LEU A 1 88 ? 11.789 9.171 -25.179 1.00 43.94 88 LEU A N 1
ATOM 701 C CA . LEU A 1 88 ? 10.426 9.690 -25.213 1.00 43.94 88 LEU A CA 1
ATOM 702 C C . LEU A 1 88 ? 9.414 8.624 -24.764 1.00 43.94 88 LEU A C 1
ATOM 704 O O . LEU A 1 88 ? 9.146 7.666 -25.492 1.00 43.94 88 LEU A O 1
ATOM 708 N N . PHE A 1 89 ? 8.888 8.781 -23.547 1.00 49.25 89 PHE A N 1
ATOM 709 C CA . PHE A 1 89 ? 7.924 7.857 -22.967 1.00 49.25 89 PHE A CA 1
ATOM 710 C C . PHE A 1 89 ? 6.635 7.928 -23.790 1.00 49.25 89 PHE A C 1
ATOM 712 O O . PHE A 1 89 ? 5.753 8.750 -23.537 1.00 49.25 89 PHE A O 1
ATOM 719 N N . ASP A 1 90 ? 6.549 7.108 -24.834 1.00 47.22 90 ASP A N 1
ATOM 720 C CA . ASP A 1 90 ? 5.317 6.932 -25.574 1.00 47.22 90 ASP A CA 1
ATOM 721 C C . ASP A 1 90 ? 4.349 6.177 -24.663 1.00 47.22 90 ASP A C 1
ATOM 723 O O . ASP A 1 90 ? 4.415 4.957 -24.504 1.00 47.22 90 ASP A O 1
ATOM 727 N N . ILE A 1 91 ? 3.444 6.937 -24.051 1.00 47.81 91 ILE A N 1
ATOM 728 C CA . ILE A 1 91 ? 2.282 6.480 -23.280 1.00 47.81 91 ILE A CA 1
ATOM 729 C C . ILE A 1 91 ? 1.405 5.464 -24.047 1.00 47.81 91 ILE A C 1
ATOM 731 O O . ILE A 1 91 ? 0.513 4.864 -23.446 1.00 47.81 91 ILE A O 1
ATOM 735 N N . SER A 1 92 ? 1.659 5.221 -25.343 1.00 43.94 92 SER A N 1
ATOM 736 C CA . SER A 1 92 ? 1.065 4.140 -26.139 1.00 43.94 92 SER A CA 1
ATOM 737 C C . SER A 1 92 ? 1.700 2.751 -25.926 1.00 43.94 92 SER A C 1
ATOM 739 O O . SER A 1 92 ? 1.068 1.738 -26.257 1.00 43.94 92 SER A O 1
ATOM 741 N N . LYS A 1 93 ? 2.904 2.649 -25.332 1.00 44.66 93 LYS A N 1
ATOM 742 C CA . LYS A 1 93 ? 3.501 1.361 -24.934 1.00 44.66 93 LYS A CA 1
ATOM 743 C C . LYS A 1 93 ? 2.725 0.801 -23.740 1.00 44.66 93 LYS A C 1
ATOM 745 O O . LYS A 1 93 ? 2.945 1.155 -22.589 1.00 44.66 93 LYS A O 1
ATOM 750 N N . ARG A 1 94 ? 1.746 -0.041 -24.077 1.00 42.47 94 ARG A N 1
ATOM 751 C CA . ARG A 1 94 ? 0.778 -0.736 -23.215 1.00 42.47 94 ARG A CA 1
ATOM 752 C C . ARG A 1 94 ? 1.252 -0.931 -21.768 1.00 42.47 94 ARG A C 1
ATOM 754 O O . ARG A 1 94 ? 1.956 -1.887 -21.452 1.00 42.47 94 ARG A O 1
ATOM 761 N N . ILE A 1 95 ? 0.754 -0.082 -20.874 1.00 44.97 95 ILE A N 1
ATOM 762 C CA . ILE A 1 95 ? 0.808 -0.295 -19.426 1.00 44.97 95 ILE A CA 1
ATOM 763 C C . ILE A 1 95 ? -0.117 -1.477 -19.108 1.00 44.97 95 ILE A C 1
ATOM 765 O O . ILE A 1 95 ? -1.318 -1.323 -18.893 1.00 44.97 95 ILE A O 1
ATOM 769 N N . HIS A 1 96 ? 0.429 -2.691 -19.121 1.00 43.62 96 HIS A N 1
ATOM 770 C CA . HIS A 1 96 ? -0.260 -3.878 -18.623 1.00 43.62 96 HIS A CA 1
ATOM 771 C C . HIS A 1 96 ? -0.127 -3.932 -17.097 1.00 43.62 96 HIS A C 1
ATOM 773 O O . HIS A 1 96 ? 0.654 -4.705 -16.545 1.00 43.62 96 HIS A O 1
ATOM 779 N N . LEU A 1 97 ? -0.895 -3.093 -16.403 1.00 46.62 97 LEU A N 1
ATOM 780 C CA . LEU A 1 97 ? -1.052 -3.196 -14.958 1.00 46.62 97 LEU A CA 1
ATOM 781 C C . LEU A 1 97 ? -2.083 -4.291 -14.656 1.00 46.62 97 LEU A C 1
ATOM 783 O O . LEU A 1 97 ? -3.285 -4.099 -14.827 1.00 46.62 97 LEU A O 1
ATOM 787 N N . LEU A 1 98 ? -1.605 -5.463 -14.245 1.00 42.56 98 LEU A N 1
ATOM 788 C CA . LEU A 1 98 ? -2.454 -6.589 -13.865 1.00 42.56 98 LEU A CA 1
ATOM 789 C C . LEU A 1 98 ? -2.580 -6.618 -12.338 1.00 42.56 98 LEU A C 1
ATOM 791 O O . LEU A 1 98 ? -1.653 -7.038 -11.646 1.00 42.56 98 LEU A O 1
ATOM 795 N N . ILE A 1 99 ? -3.710 -6.128 -11.828 1.00 46.53 99 ILE A N 1
ATOM 796 C CA . ILE A 1 99 ? -4.045 -6.138 -10.400 1.00 46.53 99 ILE A CA 1
ATOM 797 C C . ILE A 1 99 ? -4.729 -7.474 -10.097 1.00 46.53 99 ILE A C 1
ATOM 799 O O . ILE A 1 99 ? -5.804 -7.748 -10.630 1.00 46.53 99 ILE A O 1
ATOM 803 N N . PHE A 1 100 ? -4.109 -8.308 -9.262 1.00 37.00 100 PHE A N 1
ATOM 804 C CA . PHE A 1 100 ? -4.751 -9.498 -8.707 1.00 37.00 100 PHE A CA 1
ATOM 805 C C . PHE A 1 100 ? -5.195 -9.189 -7.279 1.00 37.00 100 PHE A C 1
ATOM 807 O O . PHE A 1 100 ? -4.391 -8.759 -6.456 1.00 37.00 100 PHE A O 1
ATOM 814 N N . PHE A 1 101 ? -6.475 -9.407 -6.987 1.00 38.06 101 PHE A N 1
ATOM 815 C CA . PHE A 1 101 ? -6.971 -9.431 -5.617 1.00 38.06 101 PHE A CA 1
ATOM 816 C C . PHE A 1 101 ? -6.913 -10.880 -5.138 1.00 38.06 101 PHE A C 1
ATOM 818 O O . PHE A 1 101 ? -7.837 -11.647 -5.407 1.00 38.06 101 PHE A O 1
ATOM 825 N N . ASP A 1 102 ? -5.845 -11.269 -4.444 1.00 36.25 102 ASP A N 1
ATOM 826 C CA . ASP A 1 102 ? -5.883 -12.510 -3.669 1.00 36.25 102 ASP A CA 1
ATOM 827 C C . ASP A 1 102 ? -6.766 -12.259 -2.442 1.00 36.25 102 ASP A C 1
ATOM 829 O O . ASP A 1 102 ? -6.312 -11.808 -1.393 1.00 36.25 102 ASP A O 1
ATOM 833 N N . ARG A 1 103 ? -8.072 -12.522 -2.575 1.00 33.59 103 ARG A N 1
ATOM 834 C CA . ARG A 1 103 ? -8.896 -12.821 -1.402 1.00 33.59 103 ARG A CA 1
ATOM 835 C C . ARG A 1 103 ? -8.541 -14.235 -0.964 1.00 33.59 103 ARG A C 1
ATOM 837 O O . ARG A 1 103 ? -8.992 -15.196 -1.583 1.00 33.59 103 ARG A O 1
ATOM 844 N N . ILE A 1 104 ? -7.758 -14.355 0.102 1.00 31.16 104 ILE A N 1
ATOM 845 C CA . ILE A 1 104 ? -7.729 -15.588 0.888 1.00 31.16 104 ILE A CA 1
ATOM 846 C C . ILE A 1 104 ? -9.057 -15.610 1.658 1.00 31.16 104 ILE A C 1
ATOM 848 O O . ILE A 1 104 ? -9.237 -14.833 2.593 1.00 31.16 104 ILE A O 1
ATOM 852 N N . ILE A 1 105 ? -10.014 -16.409 1.173 1.00 36.44 105 ILE A N 1
ATOM 853 C CA . ILE A 1 105 ? -11.244 -16.780 1.894 1.00 36.44 105 ILE A CA 1
ATOM 854 C C . ILE A 1 105 ? -10.936 -18.026 2.719 1.00 36.44 105 ILE A C 1
ATOM 856 O O . ILE A 1 105 ? -10.287 -18.936 2.150 1.00 36.44 105 ILE A O 1
#

Foldseek 3Di:
DDDPVVVVVVVVVVVVVCVVVVPLDWDKWKWFQQDDAQKKKKKFKAAPVGHTDFMDIDGHRDMDIDTGRPVRPDTDIDMDMDGPDPPDPPPPPDPPGDGDGPPPD

Secondary structure (DSSP, 8-state):
----HHHHHHHHHHHHHHHHS----EEEEEE---PPTTEEEEEEEE-TTS-EEEEEEEETT--EEEEEETT----EEEEEEEE--SS---TTS-----B------